Protein AF-A0A7V9N8Q9-F1 (afdb_monomer)

Radius of gyration: 17.11 Å; Cα contacts (8 Å, |Δi|>4): 29; chains: 1; bounding box: 44×45×38 Å

Foldseek 3Di:
DDDDDDPDDDDPPPVVVLVVVVVVVPDPDPVVVVLVVLVVLLVVVCVVLVHHLVCLVVCVVVVVDDDDPSSVVNVSSVVVNCVVVVD

Solvent-accessible surface area (backbone atoms only — not comparable to full-atom values): 5452 Å² total; per-residue (Å²): 141,79,89,76,76,83,84,80,70,90,71,83,45,67,66,57,56,47,51,54,57,58,61,72,57,74,57,98,62,62,62,66,62,52,49,48,55,46,51,52,52,41,52,50,48,25,65,72,72,72,43,63,77,92,46,50,65,61,31,39,76,70,66,78,37,80,86,44,75,67,51,52,51,43,53,54,50,44,54,52,50,50,66,64,72,76,108

Secondary structure (DSSP, 8-state):
-------------HHHHHHHHHHTT-S---HHHHHHHHHHHHHHHHHHHTS-GGGHHHHHHTTSS---HHHHHHHHHHHHHHHHHT-

Sequence (87 aa):
MNTMAVHSSRRVDAEQRFRELMEQFDAPYDTASELAKLRDSVNMYEARYGMPSERIHDAIDAGELIEDRDVGHWIFKYEILRSVEEK

Structure (mmCIF, N/CA/C/O backbone):
data_AF-A0A7V9N8Q9-F1
#
_entry.id   AF-A0A7V9N8Q9-F1
#
loop_
_atom_site.group_PDB
_atom_site.id
_atom_site.type_symbol
_atom_site.label_atom_id
_atom_site.label_alt_id
_atom_site.label_comp_id
_atom_site.label_asym_id
_atom_site.label_entity_id
_atom_site.label_seq_id
_atom_site.pdbx_PDB_ins_code
_atom_site.Cartn_x
_atom_site.Cartn_y
_atom_site.Cartn_z
_atom_site.occupancy
_atom_site.B_iso_or_equiv
_atom_site.auth_seq_id
_atom_site.auth_comp_id
_atom_site.auth_asym_id
_atom_site.auth_atom_id
_atom_site.pdbx_PDB_model_num
ATOM 1 N N . MET A 1 1 ? -32.424 -35.362 -19.780 1.00 42.28 1 MET A N 1
ATOM 2 C CA . MET A 1 1 ? -31.717 -35.059 -18.519 1.00 42.28 1 MET A CA 1
ATOM 3 C C . MET A 1 1 ? -30.302 -34.661 -18.882 1.00 42.28 1 MET A C 1
ATOM 5 O O . MET A 1 1 ? -29.585 -35.506 -19.390 1.00 42.28 1 MET A O 1
ATOM 9 N N . ASN A 1 2 ? -29.936 -33.389 -18.722 1.00 34.47 2 ASN A N 1
ATOM 10 C CA . ASN A 1 2 ? -28.551 -32.953 -18.879 1.00 34.47 2 ASN A CA 1
ATOM 11 C C . ASN A 1 2 ? -28.268 -31.902 -17.801 1.00 34.47 2 ASN A 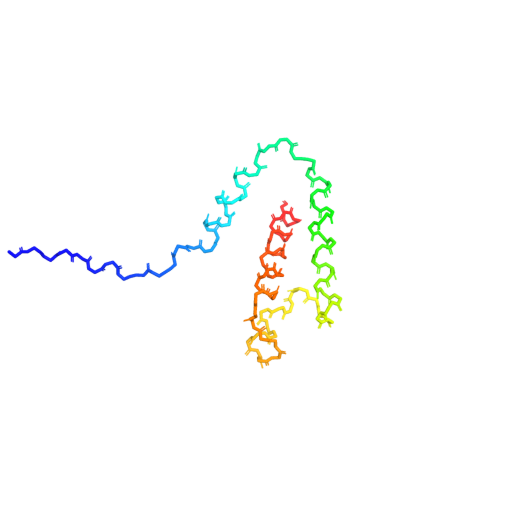C 1
ATOM 13 O O . ASN A 1 2 ? -28.740 -30.770 -17.876 1.00 34.47 2 ASN A O 1
ATOM 17 N N . THR A 1 3 ? -27.586 -32.334 -16.747 1.00 46.72 3 THR A N 1
ATOM 18 C CA . THR A 1 3 ? -27.022 -31.502 -15.684 1.00 46.72 3 THR A CA 1
ATOM 19 C C . THR A 1 3 ? -25.905 -30.652 -16.280 1.00 46.72 3 THR A C 1
ATOM 21 O O . THR A 1 3 ? -24.780 -31.126 -16.410 1.00 46.72 3 THR A O 1
ATOM 24 N N . MET A 1 4 ? -26.202 -29.408 -16.664 1.00 37.31 4 MET A N 1
ATOM 25 C CA . MET A 1 4 ? -25.143 -28.427 -16.892 1.00 37.31 4 MET A CA 1
ATOM 26 C C . MET A 1 4 ? -24.700 -27.863 -15.549 1.00 37.31 4 MET A C 1
ATOM 28 O O . MET A 1 4 ? -25.494 -27.352 -14.760 1.00 37.31 4 MET A O 1
ATOM 32 N N . ALA A 1 5 ? -23.415 -28.068 -15.299 1.00 39.12 5 ALA A N 1
ATOM 33 C CA . ALA A 1 5 ? -22.720 -27.794 -14.068 1.00 39.12 5 ALA A CA 1
ATOM 34 C C . ALA A 1 5 ? -22.884 -26.337 -13.627 1.00 39.12 5 ALA A C 1
ATOM 36 O O . ALA A 1 5 ? -22.544 -25.398 -14.347 1.00 39.12 5 ALA A O 1
ATOM 37 N N . VAL A 1 6 ? -23.332 -26.197 -12.383 1.00 41.72 6 VAL A N 1
ATOM 38 C CA . VAL A 1 6 ? -23.156 -25.032 -11.521 1.00 41.72 6 VAL A CA 1
ATOM 39 C C . VAL A 1 6 ? -21.689 -24.597 -11.584 1.00 41.72 6 VAL A C 1
ATOM 41 O O . VAL A 1 6 ? -20.837 -25.204 -10.944 1.00 41.72 6 VAL A O 1
ATOM 44 N N . HIS A 1 7 ? -21.375 -23.553 -12.351 1.00 37.22 7 HIS A N 1
ATOM 45 C CA . HIS A 1 7 ? -20.090 -22.862 -12.229 1.00 37.22 7 HIS A CA 1
ATOM 46 C C . HIS A 1 7 ? -20.229 -21.803 -11.139 1.00 37.22 7 HIS A C 1
ATOM 48 O O . HIS A 1 7 ? -20.354 -20.605 -11.380 1.00 37.22 7 HIS A O 1
ATOM 54 N N . SER A 1 8 ? -20.275 -22.300 -9.907 1.00 42.72 8 SER A N 1
ATOM 55 C CA . SER A 1 8 ? -19.961 -21.518 -8.723 1.00 42.72 8 SER A CA 1
ATOM 56 C C . SER A 1 8 ? -18.441 -21.471 -8.584 1.00 42.72 8 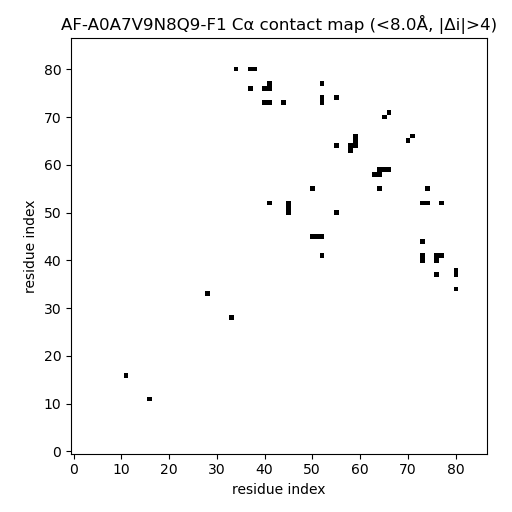SER A C 1
ATOM 58 O O . SER A 1 8 ? -17.829 -22.525 -8.449 1.00 42.72 8 SER A O 1
ATOM 60 N N . SER A 1 9 ? -17.878 -20.259 -8.644 1.00 43.06 9 SER A N 1
ATOM 61 C CA . SER A 1 9 ? -16.626 -19.776 -8.013 1.00 43.06 9 SER A CA 1
ATOM 62 C C . SER A 1 9 ? -16.111 -18.598 -8.852 1.00 43.06 9 SER A C 1
ATOM 64 O O . SER A 1 9 ? -15.557 -18.799 -9.922 1.00 43.06 9 SER A O 1
ATOM 66 N N . ARG A 1 10 ? -16.475 -17.335 -8.570 1.00 49.34 10 ARG A N 1
ATOM 67 C CA . ARG A 1 10 ? -15.856 -16.451 -7.552 1.00 49.34 10 ARG A CA 1
ATOM 68 C C . ARG A 1 10 ? -14.329 -16.625 -7.521 1.00 49.34 10 ARG A C 1
ATOM 70 O O . ARG A 1 10 ? -13.878 -17.657 -7.047 1.00 49.34 10 ARG A O 1
ATOM 77 N N . ARG A 1 11 ? -13.598 -15.577 -7.943 1.00 44.75 11 ARG A N 1
ATOM 78 C CA . ARG A 1 11 ? -12.142 -15.473 -8.216 1.00 44.75 11 ARG A CA 1
ATOM 79 C C . ARG A 1 11 ? -11.780 -15.635 -9.694 1.00 44.75 11 ARG A C 1
ATOM 81 O O . ARG A 1 11 ? -11.157 -16.599 -10.101 1.00 44.75 11 ARG A O 1
ATOM 88 N N . VAL A 1 12 ? -12.132 -14.640 -10.509 1.00 46.84 12 VAL A N 1
ATOM 89 C CA . VAL A 1 12 ? -11.156 -14.243 -11.533 1.00 46.84 12 VAL A CA 1
ATOM 90 C C . VAL A 1 12 ? -10.048 -13.600 -10.709 1.00 46.84 12 VAL A C 1
ATOM 92 O O . VAL A 1 12 ? -10.301 -12.553 -10.106 1.00 46.84 12 VAL A O 1
ATOM 95 N N . ASP A 1 13 ? -8.942 -14.323 -10.536 1.00 54.19 13 ASP A N 1
ATOM 96 C CA . ASP A 1 13 ? -7.839 -13.957 -9.653 1.00 54.19 13 ASP A CA 1
ATOM 97 C C . ASP A 1 13 ? -7.472 -12.497 -9.883 1.00 54.19 13 ASP A C 1
ATOM 99 O O . ASP A 1 13 ? -7.228 -12.075 -11.018 1.00 54.19 13 ASP A O 1
ATOM 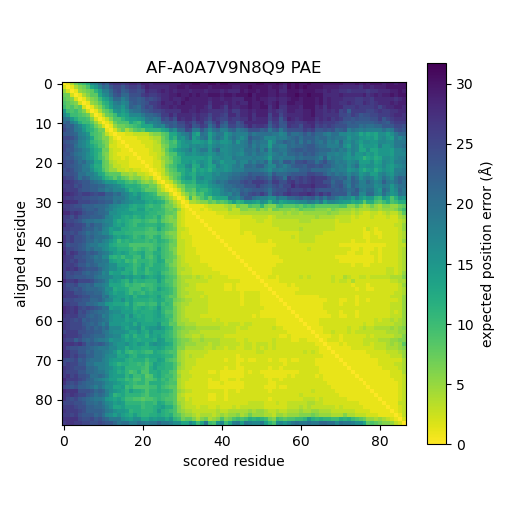103 N N . ALA A 1 14 ? -7.487 -11.705 -8.810 1.00 53.31 14 ALA A N 1
ATOM 104 C CA . ALA A 1 14 ? -7.073 -10.309 -8.867 1.00 53.31 14 ALA A CA 1
AT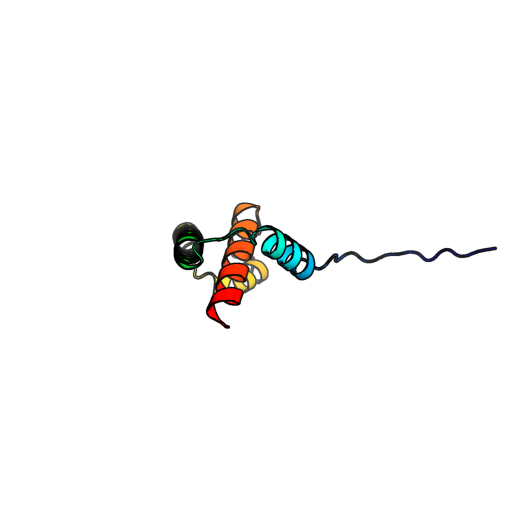OM 105 C C . ALA A 1 14 ? -5.699 -10.200 -9.541 1.00 53.31 14 ALA A C 1
ATOM 107 O O . ALA A 1 14 ? -5.506 -9.312 -10.357 1.00 53.31 14 ALA A O 1
ATOM 108 N N . GLU A 1 15 ? -4.828 -11.185 -9.311 1.00 50.06 15 GLU A N 1
ATOM 109 C CA . GLU A 1 15 ? -3.523 -11.367 -9.949 1.00 50.06 15 GLU A CA 1
ATOM 110 C C . GLU A 1 15 ? -3.579 -11.548 -11.473 1.00 50.06 15 GLU A C 1
ATOM 112 O O . GLU A 1 15 ? -2.723 -11.036 -12.191 1.00 50.06 15 GLU A O 1
ATOM 117 N N . GLN A 1 16 ? -4.577 -12.260 -12.001 1.00 55.44 16 GLN A N 1
ATOM 118 C CA . GLN A 1 16 ? -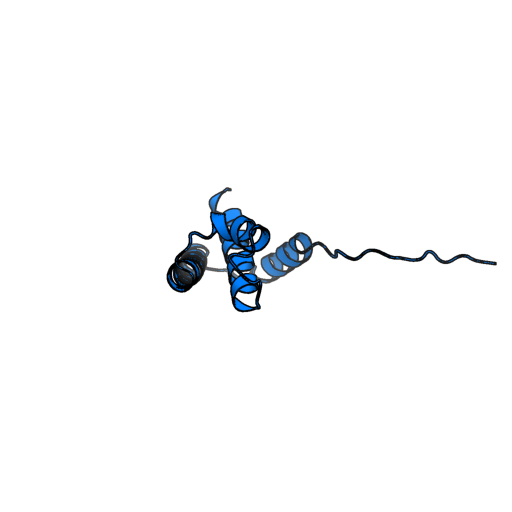4.713 -12.450 -13.443 1.00 55.44 16 GLN A CA 1
ATOM 119 C C . GLN A 1 16 ? -5.207 -11.170 -14.119 1.00 55.44 16 GLN A C 1
ATOM 121 O O . GLN A 1 16 ? -4.644 -10.747 -15.125 1.00 55.44 16 GLN A O 1
ATOM 126 N N . ARG A 1 17 ? -6.180 -10.486 -13.506 1.00 59.81 17 ARG A N 1
ATOM 127 C CA . ARG A 1 17 ? -6.612 -9.150 -13.957 1.00 59.81 17 ARG A CA 1
ATOM 128 C C . ARG A 1 17 ? -5.499 -8.120 -13.839 1.00 59.81 17 ARG A C 1
ATOM 130 O O . ARG A 1 17 ? -5.378 -7.241 -14.684 1.00 59.81 17 ARG A O 1
ATOM 137 N N . PHE A 1 18 ? -4.698 -8.237 -12.789 1.00 60.31 18 PHE A N 1
ATOM 138 C CA . PHE A 1 18 ? -3.528 -7.415 -12.546 1.00 60.31 18 PHE A CA 1
ATOM 139 C C . PHE A 1 18 ? -2.501 -7.592 -13.663 1.00 60.31 18 PHE A C 1
ATOM 141 O O . PHE A 1 18 ? -2.056 -6.617 -14.258 1.00 60.31 18 PHE A O 1
ATOM 148 N N . ARG A 1 19 ? -2.193 -8.845 -14.010 1.00 57.22 19 ARG A N 1
ATOM 149 C CA . ARG A 1 19 ? -1.278 -9.184 -15.101 1.00 57.22 19 ARG A CA 1
ATOM 150 C C . ARG A 1 19 ? -1.774 -8.661 -16.451 1.00 57.22 19 ARG A C 1
ATOM 152 O O . ARG A 1 19 ? -0.999 -8.033 -17.159 1.00 57.22 19 ARG A O 1
ATOM 159 N N . GLU A 1 20 ? -3.054 -8.846 -16.766 1.00 62.88 20 GLU A N 1
ATOM 160 C CA . GLU A 1 20 ? -3.672 -8.348 -18.007 1.00 62.88 20 GLU A CA 1
ATOM 161 C C . GLU A 1 20 ? -3.681 -6.808 -18.089 1.00 62.88 20 GLU A C 1
ATOM 163 O O . GLU A 1 20 ? -3.452 -6.240 -19.157 1.00 62.88 20 GLU A O 1
ATOM 168 N N . LEU A 1 21 ? -3.905 -6.114 -16.965 1.00 63.69 21 LEU A N 1
ATOM 169 C CA . LEU A 1 21 ? -3.806 -4.650 -16.886 1.00 63.69 21 LEU A CA 1
ATOM 170 C C . LEU A 1 21 ? -2.373 -4.159 -17.110 1.00 63.69 21 LEU A C 1
ATOM 172 O O . LEU A 1 21 ? -2.173 -3.159 -17.795 1.00 63.69 21 LEU A O 1
ATOM 176 N N . MET A 1 22 ? -1.387 -4.867 -16.559 1.00 59.34 22 MET A N 1
ATOM 177 C CA . MET A 1 22 ? 0.029 -4.543 -16.739 1.00 59.34 22 MET A CA 1
ATOM 178 C C . MET A 1 22 ? 0.505 -4.800 -18.176 1.00 59.34 22 MET A C 1
ATOM 180 O O . MET A 1 22 ? 1.319 -4.042 -18.690 1.00 59.34 22 MET A O 1
ATOM 184 N N . GLU A 1 23 ? -0.031 -5.820 -18.848 1.00 60.72 23 GLU A N 1
ATOM 185 C CA . GLU A 1 23 ? 0.303 -6.172 -20.236 1.00 60.72 23 GLU A CA 1
ATOM 186 C C . GLU A 1 23 ? -0.273 -5.169 -21.258 1.00 60.72 23 GLU A C 1
ATOM 188 O O . GLU A 1 23 ? 0.322 -4.926 -22.304 1.00 60.72 23 GLU A O 1
ATOM 193 N N . GLN A 1 24 ? -1.387 -4.495 -20.941 1.00 58.69 24 GLN A N 1
ATOM 194 C CA . GLN A 1 24 ? -1.920 -3.397 -21.767 1.00 58.69 24 GLN A CA 1
ATOM 195 C C . GLN A 1 24 ? -1.082 -2.109 -21.708 1.00 58.69 24 GLN A C 1
ATOM 197 O O . GLN A 1 24 ? -1.245 -1.238 -22.564 1.00 58.69 24 GLN A O 1
ATOM 202 N N . PHE A 1 25 ? -0.193 -1.976 -20.723 1.00 55.03 25 PHE A N 1
ATOM 203 C CA . PHE A 1 25 ? 0.671 -0.807 -20.542 1.00 55.03 25 PHE A CA 1
ATOM 204 C C . PHE A 1 25 ? 1.990 -0.881 -21.342 1.00 55.03 25 PHE A C 1
ATOM 206 O O . PHE A 1 25 ? 2.825 0.010 -21.207 1.00 55.03 25 PHE A O 1
ATOM 213 N N . ASP A 1 26 ? 2.155 -1.875 -22.226 1.00 46.78 26 ASP A N 1
ATOM 214 C CA . ASP A 1 26 ? 3.346 -2.136 -23.066 1.00 46.78 26 ASP A CA 1
ATOM 215 C C . ASP A 1 26 ? 3.543 -1.133 -24.236 1.00 46.78 26 ASP A C 1
ATOM 217 O O . ASP A 1 26 ? 3.993 -1.463 -25.334 1.00 46.78 26 ASP A O 1
ATOM 221 N N . ALA A 1 27 ? 3.189 0.138 -24.024 1.00 48.84 27 ALA A N 1
ATOM 222 C CA . ALA A 1 27 ? 3.754 1.247 -24.794 1.00 48.84 27 ALA A CA 1
ATOM 223 C C . ALA A 1 27 ? 5.210 1.472 -24.325 1.00 48.84 27 ALA A C 1
ATOM 225 O O . ALA A 1 27 ? 5.543 1.027 -23.229 1.00 48.84 27 ALA A O 1
ATOM 226 N N . PRO A 1 28 ? 6.099 2.146 -25.087 1.00 47.84 28 PRO A N 1
ATOM 227 C CA . PRO A 1 28 ? 7.473 2.420 -24.653 1.00 47.84 28 PRO A CA 1
ATOM 228 C C . PRO A 1 28 ? 7.457 3.372 -23.444 1.00 47.84 28 PRO A C 1
ATOM 230 O O . PRO A 1 28 ? 7.556 4.591 -23.568 1.00 47.84 28 PRO A O 1
ATOM 233 N N . TYR A 1 29 ? 7.236 2.780 -22.278 1.00 51.84 29 TYR A N 1
ATOM 234 C CA . TYR A 1 29 ? 7.063 3.395 -20.980 1.00 51.84 29 TYR A CA 1
ATOM 235 C C . TYR A 1 29 ? 8.461 3.645 -20.428 1.00 51.84 29 TYR A C 1
ATOM 237 O O . TYR A 1 29 ? 9.267 2.721 -20.329 1.00 51.84 29 TYR A O 1
ATOM 245 N N . ASP A 1 30 ? 8.772 4.893 -20.084 1.00 61.69 30 ASP A N 1
ATOM 246 C CA . ASP A 1 30 ? 9.959 5.203 -19.291 1.00 61.69 30 ASP A CA 1
ATOM 247 C C . ASP A 1 30 ? 9.768 4.572 -17.905 1.00 61.69 30 ASP A C 1
ATOM 249 O O . ASP A 1 30 ? 9.195 5.165 -16.987 1.00 61.69 30 ASP A O 1
ATOM 253 N N . THR A 1 31 ? 10.185 3.311 -17.787 1.00 68.19 31 THR A N 1
ATOM 254 C CA . THR A 1 31 ? 9.973 2.453 -16.620 1.00 68.19 31 THR A CA 1
ATOM 255 C C . THR A 1 31 ? 10.507 3.088 -15.341 1.00 68.19 31 T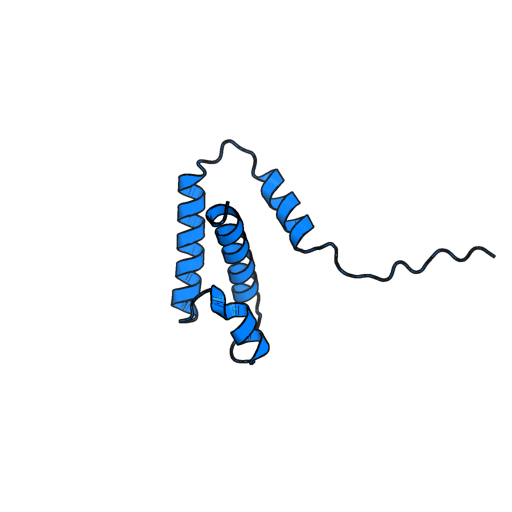HR A C 1
ATOM 257 O O . THR A 1 31 ? 9.970 2.833 -14.268 1.00 68.19 31 THR A O 1
ATOM 260 N N . ALA A 1 32 ? 11.526 3.950 -15.439 1.00 73.56 32 ALA A N 1
ATOM 261 C CA . ALA A 1 32 ? 12.066 4.675 -14.295 1.00 73.56 32 ALA A CA 1
ATOM 262 C C . ALA A 1 32 ? 11.138 5.814 -13.840 1.00 73.56 32 ALA A C 1
ATOM 264 O O . ALA A 1 32 ? 10.904 5.966 -12.640 1.00 73.56 32 ALA A O 1
ATOM 265 N N . SER A 1 33 ? 10.579 6.588 -14.778 1.00 78.56 33 SER A N 1
ATOM 266 C CA . SER A 1 33 ? 9.625 7.664 -14.468 1.00 78.56 33 SER A CA 1
ATOM 267 C C . SER A 1 33 ? 8.342 7.122 -13.836 1.00 78.56 33 SER A C 1
ATOM 269 O O . SER A 1 33 ? 7.803 7.694 -12.889 1.00 78.56 33 SER A O 1
ATOM 271 N N . GLU A 1 34 ? 7.867 5.983 -14.324 1.00 79.25 34 GLU A N 1
ATOM 272 C CA . GLU A 1 34 ? 6.615 5.381 -13.867 1.00 79.25 34 GLU A CA 1
ATOM 273 C C . GLU A 1 34 ? 6.793 4.655 -12.532 1.00 79.25 34 GLU A C 1
ATOM 275 O O . GLU A 1 34 ? 5.948 4.787 -11.647 1.00 79.25 34 GLU A O 1
ATOM 280 N N . LEU A 1 35 ? 7.949 4.017 -12.315 1.00 84.00 35 LEU A N 1
ATOM 281 C CA . LEU A 1 35 ? 8.331 3.511 -10.998 1.00 84.00 35 LEU A CA 1
ATOM 282 C C . LEU A 1 35 ? 8.442 4.644 -9.965 1.00 84.00 35 LEU A C 1
ATOM 284 O O . LEU A 1 35 ? 7.991 4.481 -8.833 1.00 84.00 35 LEU A O 1
ATOM 288 N N . ALA A 1 36 ? 8.989 5.806 -10.342 1.00 87.62 36 ALA A N 1
ATOM 289 C CA . ALA A 1 36 ? 9.047 6.968 -9.455 1.00 87.62 36 ALA A CA 1
ATOM 290 C C . ALA A 1 36 ? 7.642 7.466 -9.070 1.00 87.62 36 ALA A C 1
ATOM 292 O O . ALA A 1 36 ? 7.356 7.624 -7.886 1.00 87.62 36 ALA A O 1
ATOM 293 N N . LYS A 1 37 ? 6.725 7.609 -10.037 1.00 87.88 37 LYS A N 1
ATOM 294 C CA . LYS A 1 37 ? 5.321 7.988 -9.768 1.00 87.88 37 LYS A CA 1
ATOM 295 C C . LYS A 1 37 ? 4.584 6.968 -8.899 1.00 87.88 37 LYS A C 1
ATOM 297 O O . LYS A 1 37 ? 3.714 7.332 -8.100 1.00 87.88 37 LYS A O 1
ATOM 302 N N . LEU A 1 38 ? 4.899 5.688 -9.077 1.00 87.94 38 LEU A N 1
ATOM 303 C CA . LEU A 1 38 ? 4.334 4.606 -8.286 1.00 87.94 38 LEU A CA 1
ATOM 304 C C . LEU A 1 38 ? 4.827 4.672 -6.836 1.00 87.94 38 LEU A C 1
ATOM 306 O O . LEU A 1 38 ? 3.998 4.657 -5.926 1.00 87.94 38 LEU A O 1
ATOM 310 N N . ARG A 1 39 ? 6.138 4.849 -6.624 1.00 92.75 39 ARG A N 1
ATOM 311 C CA . ARG A 1 39 ? 6.731 5.092 -5.297 1.00 92.75 39 ARG A CA 1
ATOM 312 C C . ARG A 1 39 ? 6.127 6.321 -4.627 1.00 92.75 39 ARG A C 1
ATOM 314 O O . ARG A 1 39 ? 5.689 6.230 -3.487 1.00 92.75 39 ARG A O 1
ATOM 321 N N . ASP A 1 40 ? 6.016 7.436 -5.344 1.00 95.06 40 ASP A N 1
ATOM 322 C CA . ASP A 1 40 ? 5.409 8.663 -4.818 1.00 95.06 40 ASP A CA 1
ATOM 323 C C . ASP A 1 40 ? 3.949 8.446 -4.407 1.00 95.06 40 ASP A C 1
ATOM 325 O O . ASP A 1 40 ? 3.508 8.920 -3.360 1.00 95.06 40 ASP A O 1
ATOM 329 N N . SER A 1 41 ? 3.193 7.683 -5.202 1.00 92.81 41 SER A N 1
ATOM 330 C CA . SER A 1 41 ? 1.818 7.324 -4.860 1.00 92.81 41 SER A CA 1
ATOM 331 C C . SER A 1 41 ? 1.732 6.474 -3.594 1.00 92.81 41 SER A C 1
ATOM 333 O O . SER A 1 41 ? 0.843 6.708 -2.780 1.00 92.81 41 SER A O 1
ATOM 335 N N . VAL A 1 42 ? 2.612 5.483 -3.441 1.00 94.94 42 VAL A N 1
ATOM 336 C CA . VAL A 1 42 ? 2.665 4.627 -2.249 1.00 94.94 42 VAL A CA 1
ATOM 337 C C . VAL A 1 42 ? 3.041 5.464 -1.023 1.00 94.94 42 VAL A C 1
ATOM 339 O O . VAL A 1 42 ? 2.293 5.469 -0.050 1.00 94.94 42 VAL A O 1
ATOM 342 N N . ASN A 1 43 ? 4.091 6.283 -1.119 1.00 96.56 43 ASN A N 1
ATOM 343 C CA . ASN A 1 43 ? 4.524 7.198 -0.056 1.00 96.56 43 ASN A CA 1
ATOM 344 C C . ASN A 1 43 ? 3.411 8.163 0.379 1.00 96.56 43 ASN A C 1
ATOM 346 O O . ASN A 1 43 ? 3.260 8.461 1.563 1.00 96.56 43 ASN A O 1
ATOM 350 N N . MET A 1 44 ? 2.609 8.659 -0.568 1.00 97.50 44 MET A N 1
ATOM 351 C CA . MET A 1 44 ? 1.461 9.514 -0.261 1.00 97.50 44 MET A CA 1
ATOM 352 C C . MET A 1 44 ? 0.433 8.785 0.615 1.00 97.50 44 MET A C 1
ATOM 354 O O . MET A 1 44 ? -0.098 9.382 1.552 1.00 97.50 44 MET A O 1
ATOM 358 N N . TYR A 1 45 ? 0.139 7.516 0.326 1.00 96.81 45 TYR A N 1
ATOM 359 C CA . TYR A 1 45 ? -0.780 6.733 1.149 1.00 96.81 45 TYR A CA 1
ATOM 360 C C . TYR A 1 45 ? -0.180 6.402 2.515 1.00 96.81 45 TYR A C 1
ATOM 362 O O . TYR A 1 45 ? -0.860 6.602 3.520 1.00 96.81 45 TYR A O 1
ATOM 370 N N . GLU A 1 46 ? 1.095 6.014 2.575 1.00 97.06 46 GLU A N 1
ATOM 371 C CA . GLU A 1 46 ? 1.787 5.775 3.846 1.00 97.06 46 GLU A CA 1
ATOM 372 C C . GLU A 1 46 ? 1.751 7.007 4.752 1.00 97.06 46 GLU A C 1
ATOM 374 O O . GLU A 1 46 ? 1.418 6.912 5.933 1.00 97.06 46 GLU A O 1
ATOM 379 N N . ALA A 1 47 ? 2.006 8.190 4.188 1.00 97.06 47 ALA A N 1
ATOM 380 C CA . ALA A 1 47 ? 1.920 9.450 4.914 1.00 97.06 47 ALA A CA 1
ATOM 381 C C . ALA A 1 47 ? 0.485 9.774 5.356 1.00 97.06 47 ALA A C 1
ATOM 383 O O . ALA A 1 47 ? 0.276 10.278 6.459 1.00 97.06 47 ALA A O 1
ATOM 384 N N . ARG A 1 48 ? -0.514 9.486 4.511 1.00 95.75 48 ARG A N 1
ATOM 385 C CA . ARG A 1 48 ? -1.928 9.755 4.804 1.00 95.75 48 ARG A CA 1
ATOM 386 C C . ARG A 1 48 ? -2.468 8.882 5.933 1.00 95.75 48 ARG A C 1
ATOM 388 O O . ARG A 1 48 ? -3.217 9.384 6.766 1.00 95.75 48 ARG A O 1
ATOM 395 N N . TYR A 1 49 ? -2.115 7.600 5.937 1.00 93.38 49 TYR A N 1
ATOM 396 C CA . TYR A 1 49 ? -2.579 6.633 6.933 1.00 93.38 49 TYR A CA 1
ATOM 397 C C . TYR A 1 49 ? -1.609 6.479 8.115 1.00 93.38 49 TYR A C 1
ATOM 399 O O . TYR A 1 49 ? -1.952 5.832 9.101 1.00 93.38 49 TYR A O 1
ATOM 407 N N . GLY A 1 50 ? -0.424 7.096 8.050 1.00 95.94 50 GLY A N 1
ATOM 408 C CA . GLY A 1 50 ? 0.585 7.052 9.110 1.00 95.94 50 GLY A CA 1
ATOM 409 C C . GLY A 1 50 ? 1.166 5.655 9.326 1.00 95.94 50 GLY A C 1
ATOM 410 O O . GLY A 1 50 ? 1.499 5.297 10.456 1.00 95.94 50 GLY A O 1
ATOM 411 N N . MET A 1 51 ? 1.233 4.847 8.269 1.00 96.81 51 MET A N 1
ATOM 412 C CA . MET A 1 51 ? 1.521 3.418 8.358 1.00 96.81 51 MET A CA 1
ATOM 413 C C . MET A 1 51 ? 2.293 2.940 7.125 1.00 96.81 51 MET A C 1
ATOM 415 O O . MET A 1 51 ? 1.950 3.356 6.021 1.00 96.81 51 MET A O 1
ATOM 419 N N . PRO A 1 52 ? 3.298 2.061 7.285 1.00 97.12 52 PRO A N 1
ATOM 420 C CA . PRO A 1 52 ? 3.993 1.475 6.146 1.00 97.12 52 PRO A CA 1
ATOM 421 C C . PRO A 1 52 ? 3.091 0.496 5.382 1.00 97.12 52 PRO A C 1
ATOM 423 O O . PRO A 1 52 ? 2.270 -0.206 5.979 1.00 97.12 52 PRO A O 1
ATOM 426 N N . SER A 1 53 ? 3.275 0.414 4.064 1.00 96.06 53 SER A N 1
ATOM 427 C CA . SER A 1 53 ? 2.424 -0.392 3.173 1.00 96.06 53 SER A CA 1
ATOM 428 C C . SER A 1 53 ? 2.481 -1.894 3.463 1.00 96.06 53 SER A C 1
ATOM 430 O O . SER A 1 53 ? 1.506 -2.612 3.261 1.00 96.06 53 SER A O 1
ATOM 432 N N . GLU A 1 54 ? 3.595 -2.371 4.018 1.00 95.88 54 GLU A N 1
ATOM 433 C CA . GLU A 1 54 ? 3.761 -3.765 4.450 1.00 95.88 54 GLU A CA 1
ATOM 434 C C . GLU A 1 54 ? 2.769 -4.183 5.552 1.00 95.88 54 GLU A C 1
ATOM 436 O O . GLU A 1 54 ? 2.480 -5.366 5.700 1.00 95.88 54 GLU A O 1
ATOM 441 N N . ARG A 1 55 ? 2.214 -3.222 6.306 1.00 96.94 55 ARG A N 1
ATOM 442 C CA . ARG A 1 55 ? 1.286 -3.477 7.419 1.00 96.94 55 ARG A CA 1
ATOM 443 C C . ARG A 1 55 ? -0.191 -3.402 7.034 1.00 96.94 55 ARG A C 1
ATOM 445 O O . ARG A 1 55 ? -1.033 -3.616 7.903 1.00 96.94 55 ARG A O 1
ATOM 452 N N . ILE A 1 56 ? -0.530 -3.100 5.775 1.00 94.69 56 ILE A N 1
ATOM 453 C CA . ILE A 1 56 ? -1.926 -2.849 5.372 1.00 94.69 56 ILE A CA 1
ATOM 454 C C . ILE A 1 56 ? -2.830 -4.041 5.703 1.00 94.69 56 ILE A C 1
ATOM 456 O O . ILE A 1 56 ? -3.883 -3.860 6.311 1.00 94.69 56 ILE A O 1
ATOM 460 N N . HIS A 1 57 ? -2.420 -5.254 5.323 1.00 94.00 57 HIS A N 1
ATOM 461 C CA . HIS A 1 57 ? -3.228 -6.456 5.535 1.00 94.00 57 HIS A CA 1
ATOM 462 C C . HIS A 1 57 ? -3.397 -6.778 7.022 1.00 94.00 57 HIS A C 1
ATOM 464 O O . HIS A 1 57 ? -4.525 -6.980 7.465 1.00 94.00 57 HIS A O 1
ATOM 470 N N . ASP A 1 58 ? -2.318 -6.701 7.806 1.00 96.75 58 ASP A N 1
ATOM 471 C CA . ASP A 1 58 ? -2.373 -6.901 9.258 1.00 96.75 58 ASP A CA 1
ATOM 472 C C . ASP A 1 58 ? -3.309 -5.889 9.939 1.00 96.75 58 ASP A C 1
ATOM 474 O O . ASP A 1 58 ? -4.068 -6.245 10.839 1.00 96.75 58 ASP A O 1
ATOM 478 N N . ALA A 1 59 ? -3.288 -4.624 9.504 1.00 96.44 59 ALA A N 1
ATOM 479 C CA . ALA A 1 59 ? -4.147 -3.579 10.055 1.00 96.44 59 ALA A CA 1
ATOM 480 C C . ALA A 1 59 ? -5.628 -3.779 9.694 1.00 96.44 59 ALA A C 1
ATOM 482 O O . ALA A 1 59 ? -6.501 -3.476 10.510 1.00 96.44 59 ALA A O 1
ATOM 483 N N . ILE A 1 60 ? -5.924 -4.301 8.499 1.00 95.38 60 ILE A N 1
ATOM 484 C CA . ILE A 1 60 ? -7.290 -4.674 8.102 1.00 95.38 60 ILE A CA 1
ATOM 485 C C . ILE A 1 60 ? -7.776 -5.858 8.941 1.00 95.38 60 ILE A C 1
ATOM 487 O O . ILE A 1 60 ? -8.866 -5.795 9.513 1.00 95.38 60 ILE A O 1
ATOM 491 N N . ASP A 1 61 ? -6.955 -6.898 9.079 1.00 95.94 61 ASP A N 1
ATOM 492 C CA . ASP A 1 61 ? -7.294 -8.101 9.846 1.00 95.94 61 ASP A CA 1
ATOM 493 C C . ASP A 1 61 ? -7.485 -7.801 11.342 1.00 95.94 61 ASP A C 1
ATOM 495 O O . ASP A 1 61 ? -8.374 -8.361 11.989 1.00 95.94 61 ASP A O 1
ATOM 499 N N . ALA A 1 62 ? -6.701 -6.869 11.891 1.00 96.38 62 ALA A N 1
ATOM 500 C CA . ALA A 1 62 ? -6.847 -6.373 13.259 1.00 96.38 62 ALA A CA 1
ATOM 501 C C . ALA A 1 62 ? -8.046 -5.418 13.448 1.00 96.38 62 ALA A C 1
ATOM 503 O O . ALA A 1 62 ? -8.387 -5.077 14.583 1.00 96.38 62 ALA A O 1
ATOM 504 N N . GLY A 1 63 ? -8.691 -4.976 12.363 1.00 95.88 63 GLY A N 1
ATOM 505 C CA . GLY A 1 63 ? -9.770 -3.984 12.392 1.00 95.88 63 GLY A CA 1
ATOM 506 C C . GLY A 1 63 ? -9.306 -2.553 12.698 1.00 95.88 63 GLY A C 1
ATOM 507 O O . GLY A 1 63 ? -10.132 -1.696 13.008 1.00 95.88 63 GLY A O 1
ATOM 508 N N . GLU A 1 64 ? -8.000 -2.288 12.620 1.00 95.75 64 GLU A N 1
ATOM 509 C CA . GLU A 1 64 ? -7.385 -0.963 12.789 1.00 95.75 64 GLU A CA 1
ATOM 510 C C . GLU A 1 64 ? -7.543 -0.097 11.528 1.00 95.75 64 GLU A C 1
ATOM 512 O O . GLU A 1 64 ? -7.554 1.134 11.610 1.00 95.75 64 GLU A O 1
ATOM 517 N N . LEU A 1 65 ? -7.697 -0.739 10.366 1.00 95.50 65 LEU A N 1
ATOM 518 C CA . LEU A 1 65 ? -7.905 -0.103 9.071 1.00 95.50 65 LEU A CA 1
ATOM 519 C C . LEU A 1 65 ? -9.159 -0.669 8.396 1.00 95.50 65 LEU A C 1
ATOM 521 O O . LEU A 1 65 ? -9.341 -1.878 8.296 1.00 95.50 65 LEU A O 1
ATOM 525 N N . ILE A 1 66 ? -10.025 0.213 7.900 1.00 95.19 66 ILE A N 1
ATOM 526 C CA . ILE A 1 66 ? -11.191 -0.187 7.106 1.00 95.19 66 ILE A CA 1
ATOM 527 C C . ILE A 1 66 ? -10.786 -0.177 5.636 1.00 95.19 66 ILE A C 1
ATOM 529 O O . ILE A 1 66 ? -10.350 0.855 5.127 1.00 95.19 66 ILE A O 1
ATOM 533 N N . GLU A 1 67 ? -10.965 -1.304 4.947 1.00 93.62 67 GLU A N 1
ATOM 534 C CA . GLU A 1 67 ? -10.762 -1.379 3.502 1.00 93.62 67 GLU A CA 1
ATOM 535 C C . GLU A 1 67 ? -11.854 -0.579 2.775 1.00 93.62 67 GLU A C 1
ATOM 537 O O . GLU A 1 67 ? -12.984 -1.031 2.576 1.00 93.62 67 GLU A O 1
ATOM 542 N N . ASP A 1 68 ? -11.512 0.648 2.398 1.00 94.00 68 ASP A N 1
ATOM 543 C CA . ASP A 1 68 ? -12.298 1.481 1.500 1.00 94.00 68 ASP A CA 1
ATOM 544 C C . ASP A 1 68 ? -11.642 1.557 0.111 1.00 94.00 68 ASP A C 1
ATOM 546 O O . ASP A 1 68 ? -10.659 0.880 -0.196 1.00 94.00 68 ASP A O 1
ATOM 550 N N . ARG A 1 69 ? -12.198 2.389 -0.774 1.00 93.12 69 ARG A N 1
ATOM 551 C CA . ARG A 1 69 ? -11.663 2.549 -2.131 1.00 93.12 69 ARG A CA 1
ATOM 552 C C . ARG A 1 69 ? -10.224 3.079 -2.146 1.00 93.12 69 ARG A C 1
ATOM 554 O O . ARG A 1 69 ? -9.459 2.691 -3.027 1.00 93.12 69 ARG A O 1
ATOM 561 N N . ASP A 1 70 ? -9.873 3.971 -1.224 1.00 92.94 70 ASP A N 1
ATOM 562 C CA . ASP A 1 70 ? -8.534 4.557 -1.165 1.00 92.94 70 ASP A CA 1
ATOM 563 C C . ASP A 1 70 ? -7.523 3.518 -0.663 1.00 92.94 70 ASP A C 1
ATOM 565 O O . ASP A 1 70 ? -6.458 3.378 -1.267 1.00 92.94 70 ASP A O 1
ATOM 569 N N . VAL A 1 71 ? -7.887 2.727 0.352 1.00 93.06 71 VAL A N 1
ATOM 570 C CA . VAL A 1 71 ? -7.078 1.597 0.838 1.00 93.06 71 VAL A CA 1
ATOM 571 C C . VAL A 1 71 ? -6.918 0.528 -0.246 1.00 93.06 71 VAL A C 1
ATOM 573 O O . VAL A 1 71 ? -5.808 0.063 -0.487 1.00 93.06 71 VAL A O 1
ATOM 576 N N . GLY A 1 72 ? -7.979 0.204 -0.990 1.00 92.25 72 GLY A N 1
ATOM 577 C CA . GLY A 1 72 ? -7.897 -0.728 -2.118 1.00 92.25 72 GLY A CA 1
ATOM 578 C C . GLY A 1 72 ? -6.953 -0.249 -3.230 1.00 92.25 72 GLY A C 1
ATOM 579 O O . GLY A 1 72 ? -6.177 -1.035 -3.776 1.00 92.25 72 GLY A O 1
ATOM 580 N N . HIS A 1 73 ? -6.956 1.051 -3.548 1.00 93.19 73 HIS A N 1
ATOM 581 C CA . HIS A 1 73 ? -5.983 1.629 -4.483 1.00 93.19 73 HIS A CA 1
ATOM 582 C C . HIS A 1 73 ? -4.552 1.591 -3.934 1.00 93.19 73 HIS A C 1
ATOM 584 O O . HIS A 1 73 ? -3.615 1.380 -4.706 1.00 93.19 73 HIS A O 1
ATOM 590 N N . TRP A 1 74 ? -4.373 1.805 -2.631 1.00 95.62 74 TRP A N 1
ATOM 591 C CA . TRP A 1 74 ? -3.067 1.731 -1.988 1.00 95.62 74 TRP A CA 1
ATOM 592 C C . TRP A 1 74 ? -2.481 0.320 -2.069 1.00 95.62 74 TRP A C 1
ATOM 594 O O . TRP A 1 74 ? -1.371 0.175 -2.580 1.00 95.62 74 TRP A O 1
ATOM 604 N N . ILE A 1 75 ? -3.253 -0.705 -1.684 1.00 93.81 75 ILE A N 1
ATOM 605 C CA . ILE A 1 75 ? -2.864 -2.122 -1.794 1.00 93.81 75 ILE A CA 1
ATOM 606 C C . ILE A 1 75 ? -2.451 -2.436 -3.228 1.00 93.81 75 ILE A C 1
ATOM 608 O O . ILE A 1 75 ? -1.349 -2.917 -3.467 1.00 93.81 75 ILE A O 1
ATOM 612 N N . PHE A 1 76 ? -3.302 -2.089 -4.199 1.00 90.19 76 PHE A N 1
ATOM 613 C CA . PHE A 1 76 ? -3.018 -2.340 -5.608 1.00 90.19 76 PHE A CA 1
ATOM 614 C C . PHE A 1 76 ? -1.690 -1.712 -6.047 1.00 90.19 76 PHE A C 1
ATOM 616 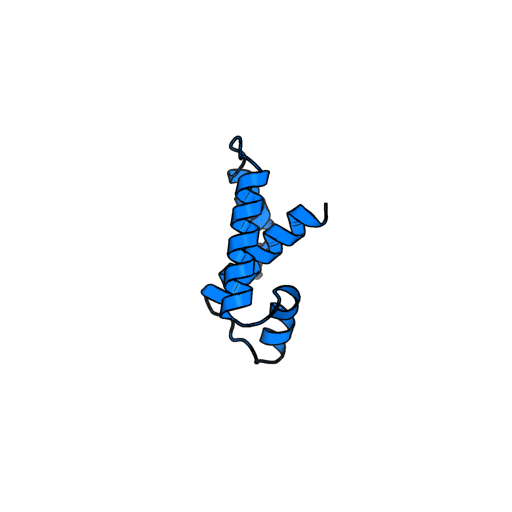O O . PHE A 1 76 ? -0.870 -2.386 -6.662 1.00 90.19 76 PHE A O 1
ATOM 623 N N . LYS A 1 77 ? -1.443 -0.439 -5.710 1.00 91.69 77 LYS A N 1
ATOM 624 C CA . LYS A 1 77 ? -0.195 0.251 -6.070 1.00 91.69 77 LYS A CA 1
ATOM 625 C C . LYS A 1 77 ? 1.034 -0.349 -5.390 1.00 91.69 77 LYS A C 1
ATOM 627 O O . LYS A 1 77 ? 2.074 -0.472 -6.034 1.00 91.69 77 LYS A O 1
ATOM 632 N N . TYR A 1 78 ? 0.918 -0.718 -4.118 1.00 93.69 78 TYR A N 1
ATOM 633 C CA . TYR A 1 78 ? 2.009 -1.341 -3.376 1.00 93.69 78 TYR A CA 1
ATOM 634 C C . TYR A 1 78 ? 2.366 -2.723 -3.939 1.00 93.69 78 TYR A C 1
ATOM 636 O O . TYR A 1 78 ? 3.542 -3.013 -4.140 1.00 93.69 78 TYR A O 1
ATOM 644 N N . GLU A 1 79 ? 1.370 -3.529 -4.303 1.00 90.25 79 GLU A N 1
ATOM 645 C CA . GLU A 1 79 ? 1.582 -4.830 -4.945 1.00 90.25 79 GLU A CA 1
ATOM 646 C C . GLU A 1 79 ? 2.295 -4.701 -6.301 1.00 90.25 79 GLU A C 1
ATOM 648 O O . GLU A 1 79 ? 3.214 -5.472 -6.594 1.00 90.25 79 GLU A O 1
ATOM 653 N N . ILE A 1 80 ? 1.963 -3.672 -7.099 1.00 87.81 80 ILE A N 1
ATOM 654 C CA . ILE A 1 80 ? 2.726 -3.357 -8.322 1.00 87.81 80 ILE A CA 1
ATOM 655 C C . ILE A 1 80 ? 4.178 -3.078 -7.968 1.00 87.81 80 ILE A C 1
ATOM 657 O O . ILE A 1 80 ? 5.076 -3.665 -8.571 1.00 87.81 80 ILE A O 1
ATOM 661 N N . LEU A 1 81 ? 4.398 -2.185 -7.002 1.00 88.06 81 LEU A N 1
ATOM 662 C CA . LEU A 1 81 ? 5.724 -1.710 -6.640 1.00 88.06 81 LEU A CA 1
ATOM 663 C C . LEU A 1 81 ? 6.607 -2.879 -6.203 1.00 88.06 81 LEU A C 1
ATOM 665 O O . LEU A 1 81 ? 7.678 -3.079 -6.772 1.00 88.06 81 LEU A O 1
ATOM 669 N N . ARG A 1 82 ? 6.095 -3.713 -5.293 1.00 88.69 82 ARG A N 1
ATOM 670 C CA . ARG A 1 82 ? 6.774 -4.917 -4.815 1.00 88.69 82 ARG A CA 1
ATOM 671 C C . ARG A 1 82 ? 7.115 -5.873 -5.959 1.00 88.69 82 ARG A C 1
ATOM 673 O O . ARG A 1 82 ? 8.249 -6.323 -6.063 1.00 88.69 82 ARG A O 1
ATOM 680 N N . SER A 1 83 ? 6.175 -6.121 -6.876 1.00 84.62 83 SER A N 1
ATOM 681 C CA . SER A 1 83 ? 6.400 -7.024 -8.019 1.00 84.62 83 SER A CA 1
ATOM 682 C C . SER A 1 83 ? 7.480 -6.546 -9.002 1.00 84.62 83 SER A C 1
ATOM 684 O O . SER A 1 83 ? 8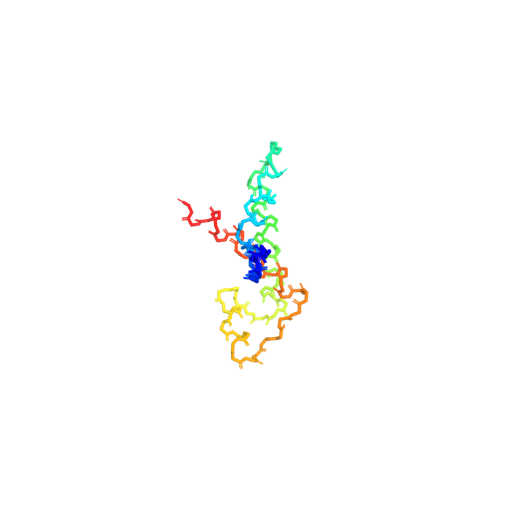.040 -7.354 -9.747 1.00 84.62 83 SER A O 1
ATOM 686 N N . VAL A 1 84 ? 7.744 -5.236 -9.046 1.00 81.56 84 VAL A N 1
ATOM 687 C CA . VAL A 1 84 ? 8.775 -4.631 -9.899 1.00 81.56 84 VAL A CA 1
ATOM 688 C C . VAL A 1 84 ? 10.122 -4.581 -9.180 1.00 81.56 84 VAL A C 1
ATOM 690 O O . VAL A 1 84 ? 11.144 -4.796 -9.826 1.00 81.56 84 VAL A O 1
ATOM 693 N N . GLU A 1 85 ? 10.133 -4.308 -7.874 1.00 81.75 85 GLU A N 1
ATOM 694 C CA . GLU A 1 85 ? 11.356 -4.156 -7.073 1.00 81.75 85 GLU A CA 1
ATOM 695 C C . GLU A 1 85 ? 11.973 -5.480 -6.605 1.00 81.75 85 GLU A C 1
ATOM 697 O O . GLU A 1 85 ? 13.186 -5.540 -6.428 1.00 81.75 85 GLU A O 1
ATOM 702 N N . GLU A 1 86 ? 11.175 -6.537 -6.424 1.00 76.94 8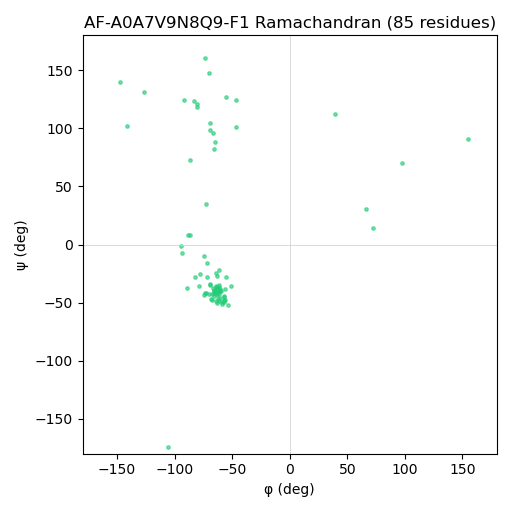6 GLU A N 1
ATOM 703 C CA . GLU A 1 86 ? 11.653 -7.861 -5.982 1.00 76.94 86 GLU A CA 1
ATOM 704 C C . GLU A 1 86 ? 12.098 -8.789 -7.136 1.00 76.94 86 GLU A C 1
ATOM 706 O O . GLU A 1 86 ? 12.365 -9.971 -6.912 1.00 76.94 86 GLU A O 1
ATOM 711 N N . LYS A 1 87 ? 12.178 -8.276 -8.372 1.00 54.12 87 LYS A N 1
ATOM 712 C CA . LYS A 1 87 ? 12.746 -8.989 -9.533 1.00 54.12 87 LYS A CA 1
ATOM 713 C C . LYS A 1 87 ? 14.271 -8.965 -9.542 1.00 54.12 87 LYS A C 1
ATOM 715 O O . LYS A 1 87 ? 14.848 -10.013 -9.912 1.00 54.12 87 LYS A O 1
#

Nearest PDB structures (foldseek):
  7f6j-assembly1_C  TM=3.305E-01  e=7.171E+00  Homo sapiens

Mean predicted aligned error: 11.38 Å

pLDDT: mean 76.91, std 20.87, range [34.47, 97.5]